Protein AF-A0A1H6WRE1-F1 (afdb_monomer)

Foldseek 3Di:
DDKDWDDADPFFTWIWDQFPVRWIKTWTAGLQQDTPDIDTDPADPDLVRGDPVRNVRRVVSSQVVQVVCCVPVVRNNHPLVGDPVNVVVVVVVQVPDDPVRNCVVCVVVPD

Radius of gyration: 18.31 Å; Cα contacts (8 Å, |Δi|>4): 153; chains: 1; bounding box: 38×41×46 Å

Secondary structure (DSSP, 8-state):
-EEEEEEE-SSEEEEEEE-TTS-EEEEEEETTS-EEEEEESSS-SSGGGS-HHHHHHHHHHHHHHHHHHHHHH----S-TTT-HHHHHHHHHHHHHS-HHHHHHHHGGG--

InterPro domains:
  IPR058264 Protein of unknown function DUF7958 [PF25858] (1-110)

Solvent-accessible surface area (backbone atoms only — not comparable to full-atom values): 6369 Å² total; per-residue (Å²): 106,49,79,45,81,59,63,70,60,99,64,28,40,32,31,42,33,32,38,88,82,75,35,58,30,42,38,28,33,26,61,72,30,51,73,81,42,78,48,64,80,78,58,60,89,53,70,92,72,34,52,73,67,53,46,48,51,55,52,48,43,52,54,49,48,23,45,49,46,24,74,76,72,65,39,69,16,46,57,76,92,72,25,66,67,56,52,49,49,52,54,50,56,61,68,70,47,51,72,69,58,44,45,75,75,48,51,87,72,75,121

Mean predicted aligned error: 4.04 Å

Organism: NCBI:txid1073996

Sequence (111 aa):
MKGIVGDEDTNGVGLRVIDNNDVSHGIHVAFDGEITYHEQGGYPDKAANRTAEGNEHVEQARRFAQYYVYVDRRYDTVPSTDHPERINAVRLAIRELNDTEFEALFGDLQT

pLDDT: mean 95.4, std 5.73, range [53.06, 98.56]

Nearest PDB structures (foldseek):
  5uxa-assembly1_A  TM=8.475E-01  e=2.830E+00  Escherichia coli
  2lra-assembly1_A  TM=5.476E-01  e=9.943E-01  Mycobacterium tuberculosis
  7ahm-assembly2_C  TM=3.369E-01  e=5.374E-01  Bacillus subtilis
  7aor-assembly1_ac  TM=5.594E-01  e=9.688E+00  Trypanosoma cruzi strain CL Brener

Structure (mmCIF, N/CA/C/O backbone):
data_AF-A0A1H6WRE1-F1
#
_entry.id   AF-A0A1H6WRE1-F1
#
loop_
_atom_site.group_PDB
_atom_site.id
_atom_site.type_symbol
_atom_site.label_atom_id
_atom_site.label_alt_id
_atom_site.label_comp_id
_atom_site.label_asym_id
_atom_site.label_entity_id
_atom_site.label_seq_id
_atom_site.pdbx_PDB_ins_code
_atom_site.Cartn_x
_atom_site.Cartn_y
_atom_site.Cartn_z
_atom_site.occupancy
_atom_site.B_iso_or_equiv
_atom_site.auth_seq_id
_atom_site.auth_comp_id
_atom_site.auth_asym_id
_atom_site.auth_atom_id
_atom_site.pdbx_PDB_model_num
ATOM 1 N N . MET A 1 1 ? -6.421 2.400 -10.736 1.00 93.56 1 MET A N 1
ATOM 2 C CA . MET A 1 1 ? -5.352 1.387 -10.614 1.00 93.56 1 MET A CA 1
ATOM 3 C C . MET A 1 1 ? -5.912 -0.009 -10.821 1.00 93.56 1 MET A C 1
ATOM 5 O O . MET A 1 1 ? -7.076 -0.242 -10.503 1.00 93.56 1 MET A O 1
ATOM 9 N N . LYS A 1 2 ? -5.095 -0.930 -11.337 1.00 97.38 2 LYS A N 1
ATOM 10 C CA . LYS A 1 2 ? -5.426 -2.352 -11.525 1.00 97.38 2 LYS A CA 1
ATOM 11 C C . LYS A 1 2 ? -4.259 -3.220 -11.060 1.00 97.38 2 LYS A C 1
ATOM 13 O O . LYS A 1 2 ? -3.119 -2.908 -11.379 1.00 97.38 2 LYS A O 1
ATOM 18 N N . GLY A 1 3 ? -4.548 -4.311 -10.352 1.00 96.75 3 GLY A N 1
ATOM 19 C CA . GLY A 1 3 ? -3.550 -5.278 -9.889 1.00 96.75 3 GLY A CA 1
ATOM 20 C C . GLY A 1 3 ? -3.671 -6.614 -10.614 1.00 96.75 3 GLY A C 1
ATOM 21 O O . GLY A 1 3 ? -4.772 -7.043 -10.960 1.00 96.75 3 GLY A O 1
ATOM 22 N N . ILE A 1 4 ? -2.541 -7.270 -10.854 1.00 97.44 4 ILE A N 1
ATOM 23 C CA . ILE A 1 4 ? -2.459 -8.636 -11.374 1.00 97.44 4 ILE A CA 1
ATOM 24 C C . ILE A 1 4 ? -1.411 -9.362 -10.534 1.00 97.44 4 ILE A C 1
ATOM 26 O O . ILE A 1 4 ? -0.230 -9.022 -10.610 1.00 97.44 4 ILE A O 1
ATOM 30 N N . VAL A 1 5 ? -1.842 -10.327 -9.720 1.00 96.50 5 VAL A N 1
ATOM 31 C CA . VAL A 1 5 ? -0.928 -11.144 -8.910 1.00 96.50 5 VAL A CA 1
ATOM 32 C C . VAL A 1 5 ? -0.132 -12.067 -9.832 1.00 96.50 5 VAL A C 1
ATOM 34 O O . VAL A 1 5 ? -0.693 -12.659 -10.755 1.00 96.50 5 VAL A O 1
ATOM 37 N N . GLY A 1 6 ? 1.174 -12.129 -9.607 1.00 94.44 6 GLY A N 1
ATOM 38 C CA . GLY A 1 6 ? 2.097 -13.035 -10.274 1.00 94.44 6 GLY A CA 1
ATOM 39 C C . GLY A 1 6 ? 2.462 -14.210 -9.374 1.00 94.44 6 GLY A C 1
ATOM 40 O O . GLY A 1 6 ? 1.624 -14.724 -8.628 1.00 94.44 6 GLY A O 1
ATOM 41 N N . ASP A 1 7 ? 3.719 -14.629 -9.468 1.00 94.31 7 ASP A N 1
ATOM 42 C CA . ASP A 1 7 ? 4.237 -15.743 -8.685 1.00 94.31 7 ASP A CA 1
ATOM 43 C C . ASP A 1 7 ? 4.462 -15.354 -7.221 1.00 94.31 7 ASP A C 1
ATOM 45 O O . ASP A 1 7 ? 4.746 -14.203 -6.880 1.00 94.31 7 ASP A O 1
ATOM 49 N N . GLU A 1 8 ? 4.341 -16.357 -6.365 1.00 97.25 8 GLU A N 1
ATOM 50 C CA . GLU A 1 8 ? 4.683 -16.297 -4.952 1.00 97.25 8 GLU A CA 1
ATOM 51 C C . GLU A 1 8 ? 5.947 -17.129 -4.731 1.00 97.25 8 GLU A C 1
ATOM 53 O O . GLU A 1 8 ? 6.084 -18.228 -5.277 1.00 97.25 8 GLU A O 1
ATOM 58 N N . ASP A 1 9 ? 6.881 -16.594 -3.956 1.00 95.62 9 ASP A N 1
ATOM 59 C CA . ASP A 1 9 ? 8.124 -17.258 -3.586 1.00 95.62 9 ASP A CA 1
ATOM 60 C C . ASP A 1 9 ? 8.238 -17.394 -2.060 1.00 95.62 9 ASP A C 1
ATOM 62 O O . ASP A 1 9 ? 7.294 -17.154 -1.310 1.00 95.62 9 ASP A O 1
ATOM 66 N N . THR A 1 10 ? 9.403 -17.816 -1.570 1.00 96.31 10 THR A N 1
ATOM 67 C CA . THR A 1 10 ? 9.627 -18.005 -0.129 1.00 96.31 10 THR A CA 1
ATOM 68 C C . THR A 1 10 ? 9.635 -16.706 0.673 1.00 96.31 10 THR A C 1
ATOM 70 O O . THR A 1 10 ? 9.644 -16.764 1.900 1.00 96.31 10 THR A O 1
ATOM 73 N N . ASN A 1 11 ? 9.691 -15.555 0.006 1.00 95.69 11 ASN A N 1
ATOM 74 C CA . ASN A 1 11 ? 9.850 -14.243 0.615 1.00 95.69 11 ASN A CA 1
ATOM 75 C C . ASN A 1 11 ? 8.617 -13.355 0.424 1.00 95.69 11 ASN A C 1
ATOM 77 O O . ASN A 1 11 ? 8.533 -12.327 1.089 1.00 95.69 11 ASN A O 1
ATOM 81 N N . GLY A 1 12 ? 7.686 -13.700 -0.468 1.00 97.50 12 GLY A N 1
ATOM 82 C CA . GLY A 1 12 ? 6.484 -12.908 -0.698 1.00 97.50 12 GLY A CA 1
ATOM 83 C C . GLY A 1 12 ? 5.840 -13.131 -2.060 1.00 97.50 12 GLY A C 1
ATOM 84 O O . GLY A 1 12 ? 6.002 -14.167 -2.697 1.00 97.50 12 GLY A O 1
ATOM 85 N N . VAL A 1 13 ? 5.090 -12.125 -2.501 1.00 98.38 13 VAL A N 1
ATOM 86 C CA . VAL A 1 13 ? 4.234 -12.172 -3.685 1.00 98.38 13 VAL A CA 1
ATOM 87 C C . VAL A 1 13 ? 4.674 -11.106 -4.684 1.00 98.38 13 VAL A C 1
ATOM 89 O O . VAL A 1 13 ? 4.691 -9.910 -4.381 1.00 98.38 13 VAL A O 1
ATOM 92 N N . GLY A 1 14 ? 4.988 -11.527 -5.907 1.00 98.12 14 GLY A N 1
ATOM 93 C CA . GLY A 1 14 ? 5.181 -10.633 -7.041 1.00 98.12 14 GLY A CA 1
ATOM 94 C C . GLY A 1 14 ? 3.844 -10.217 -7.653 1.00 98.12 14 GLY A C 1
ATOM 95 O O . GLY A 1 14 ? 2.912 -11.012 -7.755 1.00 98.12 14 GLY A O 1
ATOM 96 N N . LEU A 1 15 ? 3.732 -8.972 -8.110 1.00 97.81 15 LEU A N 1
ATOM 97 C CA . LEU A 1 15 ? 2.558 -8.490 -8.829 1.00 97.81 15 LEU A CA 1
ATOM 98 C C . LEU A 1 15 ? 2.884 -7.367 -9.811 1.00 97.81 15 LEU A C 1
ATOM 100 O O . LEU A 1 15 ? 3.913 -6.690 -9.744 1.00 97.81 15 LEU A O 1
ATOM 104 N N . ARG A 1 16 ? 1.961 -7.174 -10.751 1.00 98.38 16 ARG A N 1
ATOM 105 C CA . ARG A 1 16 ? 1.945 -6.048 -11.678 1.00 98.38 16 ARG A CA 1
ATOM 106 C C . ARG A 1 16 ? 0.827 -5.092 -11.283 1.00 98.38 16 ARG A C 1
ATOM 108 O O . ARG A 1 16 ? -0.327 -5.506 -11.178 1.00 98.38 16 ARG A O 1
ATOM 115 N N . VAL A 1 17 ? 1.164 -3.821 -11.095 1.00 98.50 17 VAL A N 1
ATOM 116 C CA . VAL A 1 17 ? 0.197 -2.745 -10.852 1.00 98.50 17 VAL A CA 1
ATOM 117 C C . VAL A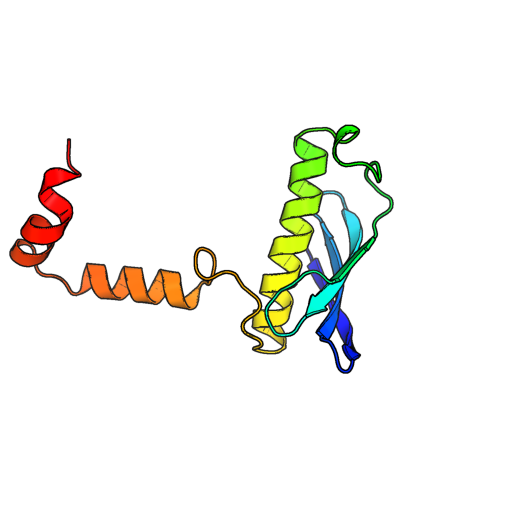 1 17 ? 0.207 -1.799 -12.041 1.00 98.50 17 VAL A C 1
ATOM 119 O O . VAL A 1 17 ? 1.266 -1.333 -12.444 1.00 98.50 17 VAL A O 1
ATOM 122 N N . ILE A 1 18 ? -0.966 -1.524 -12.603 1.00 98.50 18 ILE A N 1
ATOM 123 C CA . ILE A 1 18 ? -1.166 -0.428 -13.552 1.00 98.50 18 ILE A CA 1
ATOM 124 C C . ILE A 1 18 ? -1.724 0.749 -12.761 1.00 98.50 18 ILE A C 1
ATOM 126 O O . ILE A 1 18 ? -2.783 0.615 -12.130 1.00 98.50 18 ILE A O 1
ATOM 130 N N . ASP A 1 19 ? -0.994 1.859 -12.736 1.00 97.94 19 ASP A N 1
ATOM 131 C CA . ASP A 1 19 ? -1.384 3.044 -11.979 1.00 97.94 19 ASP A CA 1
ATOM 132 C C . ASP A 1 19 ? -2.491 3.852 -12.688 1.00 97.94 19 ASP A C 1
ATOM 134 O O . ASP A 1 19 ? -3.192 3.342 -13.563 1.00 97.94 19 ASP A O 1
ATOM 138 N N . ASN A 1 20 ? -2.746 5.084 -12.243 1.00 95.94 20 ASN A N 1
ATOM 139 C CA . ASN A 1 20 ? -3.802 5.918 -12.828 1.00 95.94 20 ASN A CA 1
ATOM 140 C C . ASN A 1 20 ? -3.367 6.655 -14.109 1.00 95.94 20 ASN A C 1
ATOM 142 O O . ASN A 1 20 ? -4.222 7.246 -14.760 1.00 95.94 20 ASN A O 1
ATOM 146 N N . ASN A 1 21 ? -2.084 6.584 -14.477 1.00 96.75 21 ASN A N 1
ATOM 147 C CA . ASN A 1 21 ? -1.515 7.157 -15.698 1.00 96.75 21 ASN A CA 1
ATOM 148 C C . ASN A 1 21 ? -1.101 6.060 -16.695 1.00 96.75 21 ASN A C 1
ATOM 150 O O . ASN A 1 21 ? -0.257 6.292 -17.561 1.00 96.75 21 ASN A O 1
ATOM 154 N N . ASP A 1 22 ? -1.671 4.861 -16.552 1.00 97.44 22 ASP A N 1
ATOM 155 C CA . ASP A 1 22 ? -1.374 3.676 -17.358 1.00 97.44 22 ASP A CA 1
ATOM 156 C C . ASP A 1 22 ? 0.100 3.220 -17.299 1.00 97.44 22 ASP A C 1
ATOM 158 O O . ASP A 1 22 ? 0.566 2.460 -18.155 1.00 97.44 22 ASP A O 1
ATOM 162 N N . VAL A 1 23 ? 0.847 3.625 -16.264 1.00 98.00 23 VAL A N 1
ATOM 163 C CA . VAL A 1 23 ? 2.221 3.166 -16.039 1.00 98.00 23 VAL A CA 1
ATOM 164 C C . VAL A 1 23 ? 2.196 1.805 -15.355 1.00 98.00 23 VAL A C 1
ATOM 166 O O . VAL A 1 23 ? 1.470 1.556 -14.392 1.00 98.00 23 VAL A O 1
ATOM 169 N N . SER A 1 24 ? 3.016 0.895 -15.878 1.00 98.19 24 SER A N 1
ATOM 170 C CA . SER A 1 24 ? 3.157 -0.467 -15.375 1.00 98.19 24 SER A CA 1
ATOM 171 C C . SER A 1 24 ? 4.274 -0.554 -14.338 1.00 98.19 24 SER A C 1
ATOM 173 O O . SER A 1 24 ? 5.426 -0.223 -14.625 1.00 98.19 24 SER A O 1
ATOM 175 N N . HIS A 1 25 ? 3.934 -1.046 -13.149 1.00 98.44 25 HIS A N 1
ATOM 176 C CA . HIS A 1 25 ? 4.841 -1.240 -12.024 1.00 98.44 25 HIS A CA 1
ATOM 177 C C . HIS A 1 25 ? 5.009 -2.721 -11.709 1.00 98.44 25 HIS A C 1
ATOM 179 O O . HIS A 1 25 ? 4.027 -3.435 -11.496 1.00 98.44 25 HIS A O 1
ATOM 185 N N . GLY A 1 26 ? 6.258 -3.169 -11.636 1.00 98.38 26 GLY A N 1
ATOM 186 C CA . GLY A 1 26 ? 6.617 -4.455 -11.056 1.00 98.38 26 GLY A CA 1
ATOM 187 C C . GLY A 1 26 ? 6.927 -4.302 -9.594 1.00 98.38 26 GLY A C 1
ATOM 188 O O . GLY A 1 26 ? 7.799 -3.512 -9.252 1.00 98.38 26 GLY A O 1
ATOM 189 N N . ILE A 1 27 ? 6.201 -5.014 -8.743 1.00 98.50 27 ILE A N 1
ATOM 190 C CA . ILE A 1 27 ? 6.339 -4.891 -7.295 1.00 98.50 27 ILE A CA 1
ATOM 191 C C . ILE A 1 27 ? 6.428 -6.295 -6.702 1.00 98.50 27 ILE A C 1
ATOM 193 O O . ILE A 1 27 ? 5.726 -7.198 -7.154 1.00 98.50 27 ILE A O 1
ATOM 197 N N . HIS A 1 28 ? 7.295 -6.478 -5.711 1.00 98.50 28 HIS A N 1
ATOM 198 C CA . HIS A 1 28 ? 7.292 -7.650 -4.834 1.00 98.50 28 HIS A CA 1
ATOM 199 C C . HIS A 1 28 ? 6.983 -7.189 -3.414 1.00 98.50 28 HIS A C 1
ATOM 201 O O . HIS A 1 28 ? 7.563 -6.207 -2.941 1.00 98.50 28 HIS A O 1
ATOM 207 N N . VAL A 1 29 ? 6.025 -7.861 -2.783 1.00 98.56 29 VAL A N 1
ATOM 208 C CA . VAL A 1 29 ? 5.531 -7.554 -1.440 1.00 98.56 29 VAL A CA 1
ATOM 209 C C . VAL A 1 29 ? 5.810 -8.760 -0.558 1.00 98.56 29 VAL A C 1
ATOM 211 O O . VAL A 1 29 ? 5.304 -9.850 -0.827 1.00 98.56 29 VAL A O 1
ATOM 214 N N . ALA A 1 30 ? 6.595 -8.569 0.495 1.00 98.38 30 ALA A N 1
ATOM 215 C CA . ALA A 1 30 ? 6.824 -9.586 1.508 1.00 98.38 30 ALA A CA 1
ATOM 216 C C . ALA A 1 30 ? 5.549 -9.880 2.312 1.00 98.38 30 ALA A C 1
ATOM 218 O O . ALA A 1 30 ? 4.5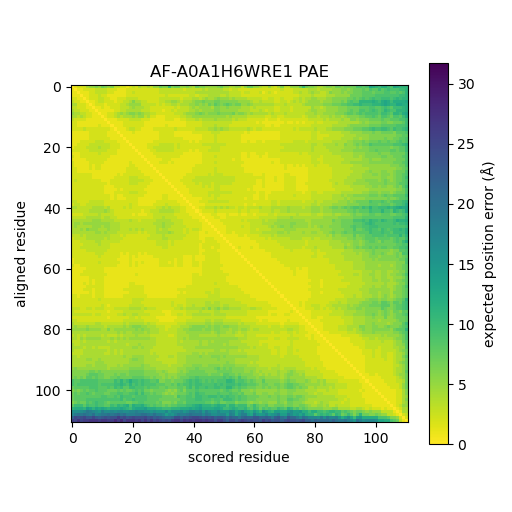96 -9.100 2.304 1.00 98.38 30 ALA A O 1
ATOM 219 N N . PHE A 1 31 ? 5.518 -11.006 3.028 1.00 97.44 31 PHE A N 1
ATOM 220 C CA . PHE A 1 31 ? 4.329 -11.434 3.782 1.00 97.44 31 PHE A CA 1
ATOM 221 C C . PHE A 1 31 ? 3.901 -10.467 4.901 1.00 97.44 31 PHE A C 1
ATOM 223 O O . PHE A 1 31 ? 2.756 -10.525 5.344 1.00 97.44 31 PHE A O 1
ATOM 230 N N . ASP A 1 32 ? 4.798 -9.586 5.345 1.00 96.50 32 ASP A N 1
ATOM 231 C CA . ASP A 1 32 ? 4.557 -8.523 6.330 1.00 96.50 32 ASP A CA 1
ATOM 232 C C . ASP A 1 32 ? 4.258 -7.151 5.693 1.00 96.50 32 ASP A C 1
ATOM 234 O O . ASP A 1 32 ? 4.068 -6.155 6.392 1.00 96.50 32 ASP A O 1
ATOM 238 N N . GLY A 1 33 ? 4.223 -7.087 4.361 1.00 97.31 33 GLY A N 1
ATOM 239 C CA . GLY A 1 33 ? 3.967 -5.872 3.602 1.00 97.31 33 GLY A CA 1
ATOM 240 C C . GLY A 1 33 ? 5.209 -5.095 3.180 1.00 97.31 33 GLY A C 1
ATOM 241 O O . GLY A 1 33 ? 5.051 -4.091 2.481 1.00 97.31 33 GLY A O 1
ATOM 242 N N . GLU A 1 34 ? 6.429 -5.510 3.537 1.00 97.94 34 GLU A N 1
ATOM 243 C CA . GLU A 1 34 ? 7.636 -4.838 3.050 1.00 97.94 34 GLU A CA 1
ATOM 244 C C . GLU A 1 34 ? 7.719 -4.905 1.513 1.00 97.94 34 GLU A C 1
ATOM 246 O O . GLU A 1 34 ? 7.557 -5.958 0.900 1.00 97.94 34 GLU A O 1
ATOM 251 N N . ILE A 1 35 ? 7.993 -3.768 0.865 1.00 97.69 35 ILE A N 1
ATOM 252 C CA . ILE A 1 35 ? 8.259 -3.734 -0.578 1.00 97.69 35 ILE A CA 1
ATOM 253 C C . ILE A 1 35 ? 9.737 -4.042 -0.809 1.00 97.69 35 ILE A C 1
ATOM 255 O O . ILE A 1 35 ? 10.584 -3.157 -0.672 1.00 97.69 35 ILE A O 1
ATOM 259 N N . THR A 1 36 ? 10.040 -5.276 -1.199 1.00 97.50 36 THR A N 1
ATOM 260 C CA . THR A 1 36 ? 11.421 -5.750 -1.401 1.00 97.50 36 THR A CA 1
ATOM 261 C C . THR A 1 36 ? 11.956 -5.423 -2.798 1.00 97.50 36 THR A C 1
ATOM 263 O O . THR A 1 36 ? 13.167 -5.342 -3.010 1.00 97.50 36 THR A O 1
ATOM 266 N N . TYR A 1 37 ? 11.058 -5.194 -3.760 1.00 97.38 37 TYR A N 1
ATOM 267 C CA . TYR A 1 37 ? 11.402 -4.853 -5.135 1.00 97.38 37 TYR A CA 1
ATOM 268 C C . TYR A 1 37 ? 10.354 -3.933 -5.762 1.00 97.38 37 TYR A C 1
ATOM 270 O O . TYR A 1 37 ? 9.151 -4.125 -5.576 1.00 97.38 37 TYR A O 1
ATOM 278 N N . HIS A 1 38 ? 10.817 -2.940 -6.527 1.00 97.25 38 HIS A N 1
ATOM 279 C CA . HIS A 1 38 ? 9.960 -2.035 -7.290 1.00 97.25 38 HIS A CA 1
ATOM 280 C C . HIS A 1 38 ? 10.659 -1.549 -8.564 1.00 97.25 38 HIS A C 1
ATOM 282 O O . HIS A 1 38 ? 11.704 -0.906 -8.493 1.00 97.25 38 HIS A O 1
ATOM 288 N N . GLU A 1 39 ? 10.047 -1.801 -9.719 1.00 96.88 39 GLU A N 1
ATOM 289 C CA . GLU A 1 39 ? 10.448 -1.271 -11.027 1.00 96.88 39 GLU A CA 1
ATOM 290 C C . GLU A 1 39 ? 9.275 -0.586 -11.743 1.00 96.88 39 GLU A C 1
ATOM 292 O O . GLU A 1 39 ? 8.109 -0.932 -11.530 1.00 96.88 39 GLU A O 1
ATOM 297 N N . GLN A 1 40 ? 9.585 0.378 -12.612 1.00 97.25 40 GLN A N 1
ATOM 298 C CA . GLN A 1 40 ? 8.644 1.046 -13.518 1.00 97.25 40 GLN A CA 1
ATOM 299 C C . GLN A 1 40 ? 9.418 1.826 -14.594 1.00 97.25 40 GLN A C 1
ATOM 301 O O . GLN A 1 40 ? 10.603 2.092 -14.409 1.00 97.25 40 GLN A O 1
ATOM 306 N N . GLY A 1 41 ? 8.755 2.217 -15.689 1.00 95.31 41 GLY A N 1
ATOM 307 C CA . GLY A 1 41 ? 9.380 2.981 -16.785 1.00 95.31 41 GLY A CA 1
ATOM 308 C C . GLY A 1 41 ? 8.733 4.331 -17.129 1.00 95.31 41 GLY A C 1
ATOM 309 O O . GLY A 1 41 ? 9.159 4.967 -18.087 1.00 95.31 41 GLY A O 1
ATOM 310 N N . GLY A 1 42 ? 7.696 4.760 -16.402 1.00 96.50 42 GLY A N 1
ATOM 311 C CA . GLY A 1 42 ? 6.951 6.002 -16.667 1.00 96.50 42 GLY A CA 1
ATOM 312 C C . GLY A 1 42 ? 7.451 7.241 -15.910 1.00 96.50 42 GLY A C 1
ATOM 313 O O . GLY A 1 42 ? 7.113 8.364 -16.273 1.00 96.50 42 GLY A O 1
ATOM 314 N N . TYR A 1 43 ? 8.280 7.057 -14.884 1.00 96.75 43 TYR A N 1
ATOM 315 C CA . TYR A 1 43 ? 8.792 8.097 -13.992 1.00 96.75 43 TYR A CA 1
ATOM 316 C C . TYR A 1 43 ? 10.319 7.990 -13.844 1.00 96.75 43 TYR A C 1
ATOM 318 O O . TYR A 1 43 ? 10.875 6.902 -13.989 1.00 96.75 43 TYR A O 1
ATOM 326 N N . PRO A 1 44 ? 11.030 9.079 -13.500 1.00 97.00 44 PRO A N 1
ATOM 327 C CA . PRO A 1 44 ? 12.456 9.011 -13.168 1.00 97.00 44 PRO A CA 1
ATOM 328 C C . PRO A 1 44 ? 12.777 7.993 -12.059 1.00 97.00 44 PRO A C 1
ATOM 330 O O . PRO A 1 44 ? 12.044 7.899 -11.078 1.00 97.00 44 PRO A O 1
ATOM 333 N N . ASP A 1 45 ? 13.902 7.278 -12.145 1.00 92.69 45 ASP A N 1
ATOM 334 C CA . ASP A 1 45 ? 14.286 6.284 -11.122 1.00 92.69 45 ASP A CA 1
ATOM 335 C C . ASP A 1 45 ? 14.618 6.920 -9.769 1.00 92.69 45 ASP A C 1
ATOM 337 O O . ASP A 1 45 ? 14.245 6.419 -8.707 1.00 92.69 45 ASP A O 1
ATOM 341 N N . LYS A 1 46 ? 15.308 8.064 -9.799 1.00 93.56 46 LYS A N 1
ATOM 342 C CA . LYS A 1 46 ? 15.639 8.825 -8.595 1.00 93.56 46 LYS A CA 1
ATOM 343 C C . LYS A 1 46 ? 14.422 9.633 -8.160 1.00 93.56 46 LYS A C 1
ATOM 345 O O . LYS A 1 46 ? 14.009 10.538 -8.880 1.00 93.56 46 LYS A O 1
ATOM 350 N N . ALA A 1 47 ? 13.917 9.371 -6.955 1.00 92.50 47 ALA A N 1
ATOM 351 C CA . ALA A 1 47 ? 12.767 10.081 -6.383 1.00 92.50 47 ALA A CA 1
ATOM 352 C C . ALA A 1 47 ? 12.942 11.613 -6.377 1.00 92.50 47 ALA A C 1
ATOM 354 O O . ALA A 1 47 ? 12.010 12.346 -6.693 1.00 92.50 47 ALA A O 1
ATOM 355 N N . ALA A 1 48 ? 14.164 12.095 -6.122 1.00 96.38 48 ALA A N 1
ATOM 356 C CA . ALA A 1 48 ? 14.501 13.522 -6.154 1.00 96.38 48 ALA A CA 1
ATOM 357 C C . ALA A 1 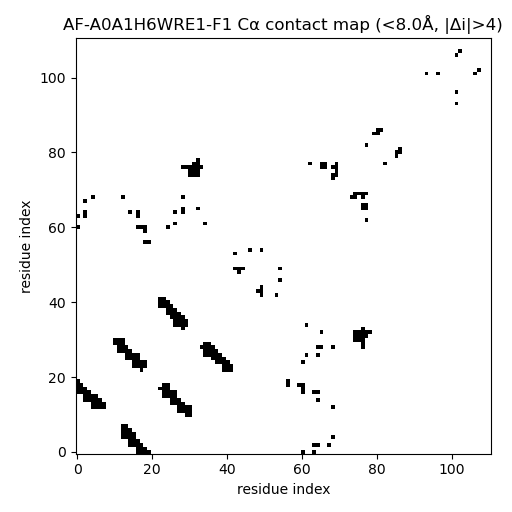48 ? 14.322 14.183 -7.536 1.00 96.38 48 ALA A C 1
ATOM 359 O O . ALA A 1 48 ? 14.220 15.402 -7.620 1.00 96.38 48 ALA A O 1
ATOM 360 N N . ASN A 1 49 ? 14.282 13.390 -8.612 1.00 97.19 49 ASN A N 1
ATOM 361 C CA . ASN A 1 49 ? 14.073 13.876 -9.975 1.00 97.19 49 ASN A CA 1
ATOM 362 C C . ASN A 1 49 ? 12.603 13.788 -10.414 1.00 97.19 49 ASN A C 1
ATOM 364 O O . ASN A 1 49 ? 12.277 14.231 -11.514 1.00 97.19 49 ASN A O 1
ATOM 368 N N . ARG A 1 50 ? 11.722 13.184 -9.607 1.00 96.50 50 ARG A N 1
ATOM 369 C CA . ARG A 1 50 ? 10.291 13.086 -9.915 1.00 96.50 50 ARG A CA 1
ATOM 370 C C . ARG A 1 50 ? 9.579 14.378 -9.525 1.00 96.50 50 ARG A C 1
ATOM 372 O O . ARG A 1 50 ? 9.954 15.049 -8.565 1.00 96.50 50 ARG A O 1
ATOM 379 N N . THR A 1 51 ? 8.505 14.694 -10.243 1.00 97.00 51 THR A N 1
ATOM 380 C CA . THR A 1 51 ? 7.538 15.699 -9.789 1.00 97.00 51 THR A CA 1
ATOM 381 C C . THR A 1 51 ? 6.829 15.210 -8.522 1.00 97.00 51 THR A C 1
ATOM 383 O O . THR A 1 51 ? 6.854 14.019 -8.206 1.00 97.00 51 THR A O 1
ATOM 386 N N . ALA A 1 52 ? 6.173 16.114 -7.792 1.00 97.62 52 ALA A N 1
ATOM 387 C CA . ALA A 1 52 ? 5.356 15.732 -6.638 1.00 97.62 52 ALA A CA 1
ATOM 388 C C . ALA A 1 52 ? 4.267 14.712 -7.024 1.00 97.62 52 ALA A C 1
ATOM 390 O O . ALA A 1 52 ? 4.107 13.696 -6.359 1.00 97.62 52 ALA A O 1
ATOM 391 N N . GLU A 1 53 ? 3.598 14.941 -8.154 1.00 96.75 53 GLU A N 1
ATOM 392 C CA . GLU A 1 53 ? 2.602 14.028 -8.722 1.00 96.75 53 GLU A CA 1
ATOM 393 C C . GLU A 1 53 ? 3.205 12.666 -9.102 1.00 96.75 53 GLU A C 1
ATOM 395 O O . GLU A 1 53 ? 2.660 11.626 -8.746 1.00 96.75 53 GLU A O 1
ATOM 400 N N . GLY A 1 54 ? 4.371 12.647 -9.757 1.00 96.88 54 GLY A N 1
ATOM 401 C CA . GLY A 1 54 ? 5.052 11.398 -10.104 1.00 96.88 54 GLY A CA 1
ATOM 402 C C . GLY A 1 54 ? 5.501 10.603 -8.875 1.00 96.88 54 GLY A C 1
ATOM 403 O O . GLY A 1 54 ? 5.423 9.378 -8.876 1.00 96.88 54 GLY A O 1
ATOM 404 N N . ASN A 1 55 ? 5.939 11.283 -7.810 1.00 97.00 55 ASN A N 1
ATOM 405 C CA . ASN A 1 55 ? 6.201 10.626 -6.528 1.00 97.00 55 ASN A CA 1
ATOM 406 C C . ASN A 1 55 ? 4.919 10.022 -5.946 1.00 97.00 55 ASN A C 1
ATOM 408 O O . ASN A 1 55 ? 4.927 8.861 -5.547 1.00 97.00 55 ASN A O 1
ATOM 412 N N . GLU A 1 56 ? 3.815 10.767 -5.954 1.00 97.56 56 GLU A N 1
ATOM 413 C CA . GLU A 1 56 ? 2.545 10.284 -5.418 1.00 97.56 56 GLU A CA 1
ATOM 414 C C . GLU A 1 56 ? 2.026 9.055 -6.180 1.00 97.56 56 GLU A C 1
ATOM 416 O O . GLU A 1 56 ? 1.616 8.088 -5.546 1.00 97.56 56 GLU A O 1
ATOM 421 N N . HIS A 1 57 ? 2.107 9.017 -7.513 1.00 97.56 57 HIS A N 1
ATOM 422 C CA . HIS A 1 57 ? 1.703 7.832 -8.282 1.00 97.56 57 HIS A CA 1
ATOM 423 C C . HIS A 1 57 ? 2.522 6.584 -7.934 1.00 97.56 57 HIS A C 1
ATOM 425 O O . HIS A 1 57 ? 1.955 5.507 -7.735 1.00 97.56 57 HIS A O 1
ATOM 431 N N . VAL A 1 58 ? 3.842 6.734 -7.780 1.00 97.56 58 VAL A N 1
ATOM 432 C CA . VAL A 1 58 ? 4.733 5.642 -7.362 1.00 97.56 58 VAL A CA 1
ATOM 433 C C . VAL A 1 58 ? 4.364 5.140 -5.960 1.00 97.56 58 VAL A C 1
ATOM 435 O O . VAL A 1 58 ? 4.271 3.928 -5.755 1.00 97.56 58 VAL A O 1
ATOM 438 N N . GLU A 1 59 ? 4.097 6.037 -5.008 1.00 97.00 59 GLU A N 1
ATOM 439 C CA . GLU A 1 59 ? 3.693 5.661 -3.645 1.00 97.00 59 GLU A CA 1
ATOM 440 C C . GLU A 1 59 ? 2.281 5.065 -3.579 1.00 97.00 59 GLU A C 1
ATOM 442 O O . GLU A 1 59 ? 2.013 4.147 -2.801 1.00 97.00 59 GLU A O 1
ATOM 447 N N . GLN A 1 60 ? 1.353 5.543 -4.407 1.00 97.44 60 GLN A N 1
ATOM 448 C CA . GLN A 1 60 ? 0.029 4.939 -4.535 1.00 97.44 60 GLN A CA 1
ATOM 449 C C . GLN A 1 60 ? 0.113 3.528 -5.119 1.00 97.44 60 GLN A C 1
ATOM 451 O O . GLN A 1 60 ? -0.572 2.640 -4.619 1.00 97.44 60 GLN A O 1
ATOM 456 N N . ALA A 1 61 ? 0.975 3.286 -6.113 1.00 98.25 61 ALA A N 1
ATOM 457 C CA . ALA A 1 61 ? 1.175 1.949 -6.669 1.00 98.25 61 ALA A CA 1
ATOM 458 C C . ALA A 1 61 ? 1.702 0.962 -5.610 1.00 98.25 61 ALA A C 1
ATOM 460 O O . ALA A 1 61 ? 1.233 -0.174 -5.549 1.00 98.25 61 ALA A O 1
ATOM 461 N N . ARG A 1 62 ? 2.615 1.407 -4.732 1.00 98.00 62 ARG A N 1
ATOM 462 C CA . ARG A 1 62 ? 3.139 0.612 -3.601 1.00 98.00 62 ARG A CA 1
ATOM 463 C C . ARG A 1 62 ? 2.048 0.275 -2.581 1.00 98.00 62 ARG A C 1
ATOM 465 O O . ARG A 1 62 ? 1.855 -0.896 -2.264 1.00 98.00 62 ARG A O 1
ATOM 472 N N . ARG A 1 63 ? 1.284 1.275 -2.126 1.00 97.88 63 ARG A N 1
ATOM 473 C CA . ARG A 1 63 ? 0.162 1.077 -1.184 1.00 97.88 63 ARG A CA 1
ATOM 474 C C . ARG A 1 63 ? -0.935 0.193 -1.775 1.00 97.88 63 ARG A C 1
ATOM 476 O O . ARG A 1 63 ? -1.461 -0.696 -1.110 1.00 97.88 63 ARG A O 1
ATOM 483 N N . PHE A 1 64 ? -1.257 0.403 -3.049 1.00 97.88 64 PHE A N 1
ATOM 484 C CA . PHE A 1 64 ? -2.219 -0.429 -3.757 1.00 97.88 64 PHE A CA 1
ATOM 485 C C . PHE A 1 64 ? -1.728 -1.874 -3.876 1.00 97.88 64 PHE A C 1
ATOM 487 O O . PHE A 1 64 ? -2.524 -2.789 -3.701 1.00 97.88 64 PHE A O 1
ATOM 494 N N . ALA A 1 65 ? -0.432 -2.097 -4.114 1.00 98.19 65 ALA A N 1
ATOM 495 C CA . ALA A 1 65 ? 0.135 -3.439 -4.160 1.00 98.19 65 ALA A CA 1
ATOM 496 C C . ALA A 1 65 ? -0.014 -4.187 -2.827 1.00 98.19 65 ALA A C 1
ATOM 498 O O . ALA A 1 65 ? -0.509 -5.313 -2.815 1.00 98.19 65 ALA A O 1
ATOM 499 N N . GLN A 1 66 ? 0.332 -3.536 -1.713 1.00 98.19 66 GLN A N 1
ATOM 500 C CA . GLN A 1 66 ? 0.120 -4.065 -0.362 1.00 98.19 66 GLN A CA 1
ATOM 501 C C . GLN A 1 66 ? -1.346 -4.431 -0.120 1.00 98.19 66 GLN A C 1
ATOM 503 O O . GLN A 1 66 ? -1.646 -5.545 0.305 1.00 98.19 66 GLN A O 1
ATOM 508 N N . TYR A 1 67 ? -2.269 -3.521 -0.440 1.00 97.62 67 TYR A N 1
ATOM 509 C CA . TYR A 1 67 ? -3.704 -3.768 -0.309 1.00 97.62 67 TYR A CA 1
ATOM 510 C C . TYR A 1 67 ? -4.187 -4.924 -1.189 1.00 97.62 67 TYR A C 1
ATOM 512 O O . TYR A 1 67 ? -4.986 -5.750 -0.751 1.00 97.62 67 TYR A O 1
ATOM 520 N N . TYR A 1 68 ? -3.709 -5.006 -2.429 1.00 97.56 68 TYR A N 1
ATOM 521 C CA . TYR A 1 68 ? -4.158 -6.022 -3.371 1.00 97.56 68 TYR A CA 1
ATOM 522 C C . TYR A 1 68 ? -3.693 -7.423 -2.960 1.00 97.56 68 TYR A C 1
ATOM 524 O O . TYR A 1 68 ? -4.492 -8.356 -2.998 1.00 97.56 68 TYR A O 1
ATOM 532 N N . VAL A 1 69 ? -2.449 -7.560 -2.482 1.00 97.75 69 VAL A N 1
ATOM 533 C CA . VAL A 1 69 ? -1.950 -8.815 -1.895 1.00 97.75 69 VAL A CA 1
ATOM 534 C C . VAL A 1 69 ? -2.760 -9.197 -0.655 1.00 97.75 69 VAL A C 1
ATOM 536 O O . VAL A 1 69 ? -3.169 -10.350 -0.535 1.00 97.75 69 VAL A O 1
ATOM 539 N N . TYR A 1 70 ? -3.088 -8.242 0.216 1.00 97.06 70 TYR A N 1
ATOM 540 C CA . TYR A 1 70 ? -3.953 -8.492 1.372 1.00 97.06 70 TYR A CA 1
ATOM 541 C C . TYR A 1 70 ? -5.336 -9.021 0.966 1.00 97.06 70 TYR A C 1
ATOM 543 O O . TYR A 1 70 ? -5.809 -10.024 1.499 1.00 97.06 70 TYR A O 1
ATOM 551 N N . VAL A 1 71 ? -6.001 -8.381 0.002 1.00 95.56 71 VAL A N 1
ATOM 552 C CA . VAL A 1 71 ? -7.346 -8.796 -0.428 1.00 95.56 71 VAL A CA 1
ATOM 553 C C . VAL A 1 71 ? -7.329 -10.168 -1.099 1.00 95.56 71 VAL A C 1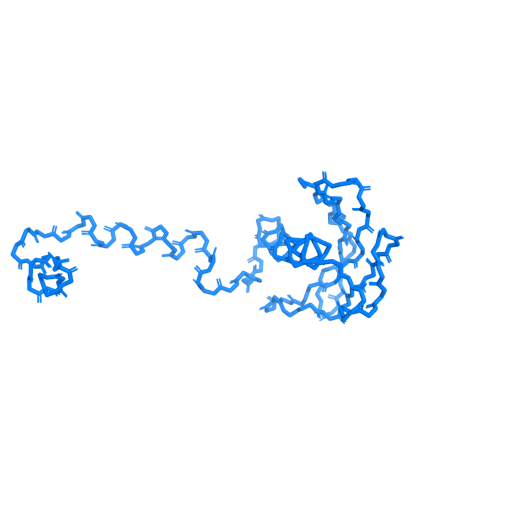
ATOM 555 O O . VAL A 1 71 ? -8.225 -10.977 -0.849 1.00 95.56 71 VAL A O 1
ATOM 558 N N . ASP A 1 72 ? -6.334 -10.423 -1.946 1.00 96.19 72 ASP A N 1
ATOM 559 C CA . ASP A 1 72 ? -6.270 -11.620 -2.783 1.00 96.19 72 ASP A CA 1
ATOM 560 C C . ASP A 1 72 ? -5.684 -12.836 -2.043 1.00 96.19 72 ASP A C 1
ATOM 562 O O . ASP A 1 72 ? -6.235 -13.934 -2.125 1.00 96.19 72 ASP A O 1
ATOM 566 N N . ARG A 1 73 ? -4.609 -12.638 -1.267 1.00 95.62 73 ARG A N 1
ATOM 567 C CA . ARG A 1 73 ? -3.855 -13.700 -0.574 1.00 95.62 73 ARG A CA 1
ATOM 568 C C . ARG A 1 73 ? -4.061 -13.756 0.937 1.00 95.62 73 ARG A C 1
ATOM 570 O O . ARG A 1 73 ? -3.729 -14.769 1.541 1.00 95.62 73 ARG A O 1
ATOM 577 N N . ARG A 1 74 ? -4.652 -12.723 1.551 1.00 94.69 74 ARG A N 1
ATOM 578 C CA . ARG A 1 74 ? -4.931 -12.635 3.005 1.00 94.69 74 ARG A CA 1
ATOM 579 C C . ARG A 1 74 ? -3.707 -12.500 3.912 1.00 94.69 74 ARG A C 1
ATOM 581 O O . ARG A 1 74 ? -3.847 -12.632 5.125 1.00 94.69 74 ARG A O 1
ATOM 588 N N . TYR A 1 75 ? -2.538 -12.198 3.359 1.00 96.00 75 TYR A N 1
ATOM 589 C CA . TYR A 1 75 ? -1.386 -11.784 4.161 1.00 96.00 75 TYR A CA 1
ATOM 590 C C . TYR A 1 75 ? -1.619 -10.392 4.754 1.00 96.00 75 TYR A C 1
ATOM 592 O O . TYR A 1 75 ? -2.181 -9.538 4.074 1.00 96.00 75 TYR A O 1
ATOM 600 N N . ASP A 1 76 ? -1.184 -10.155 5.995 1.00 95.56 76 ASP A N 1
ATOM 601 C CA . ASP A 1 76 ? -1.307 -8.856 6.683 1.00 95.56 76 ASP A CA 1
ATOM 602 C C . ASP A 1 76 ? -0.251 -7.870 6.159 1.00 95.56 76 ASP A C 1
ATOM 604 O O . ASP A 1 76 ? 0.703 -7.509 6.841 1.00 95.56 76 ASP A O 1
ATOM 608 N N . THR A 1 77 ? -0.396 -7.490 4.890 1.00 97.31 77 THR A N 1
ATOM 609 C CA . THR A 1 77 ? 0.562 -6.655 4.155 1.00 97.31 77 THR A CA 1
ATOM 610 C C . THR A 1 77 ? 0.231 -5.169 4.206 1.00 97.31 77 THR A C 1
ATOM 612 O O . THR A 1 77 ? 0.978 -4.357 3.664 1.00 97.31 77 THR A O 1
ATOM 615 N N . VAL A 1 78 ? -0.902 -4.791 4.807 1.00 97.25 78 VAL A N 1
ATOM 616 C CA . VAL A 1 78 ? -1.356 -3.398 4.875 1.00 97.25 78 VAL A CA 1
ATOM 617 C C . VAL A 1 78 ? -0.969 -2.801 6.228 1.00 97.25 78 VAL A C 1
ATOM 619 O O . VAL A 1 78 ? -1.346 -3.356 7.262 1.00 97.25 78 VAL A O 1
ATOM 622 N N . PRO A 1 79 ? -0.285 -1.640 6.261 1.00 93.62 79 PRO A N 1
ATOM 623 C CA . PRO A 1 79 ? 0.023 -0.951 7.507 1.00 93.62 79 PRO A CA 1
ATOM 624 C C . PRO A 1 79 ? -1.215 -0.745 8.382 1.00 93.62 79 PRO A C 1
ATOM 626 O O . PRO A 1 79 ? -2.306 -0.451 7.897 1.00 93.62 79 PRO A O 1
ATOM 629 N N . SER A 1 80 ? -1.041 -0.834 9.702 1.00 90.69 80 SER A N 1
ATOM 630 C CA . SER A 1 80 ? -2.162 -0.781 10.653 1.00 9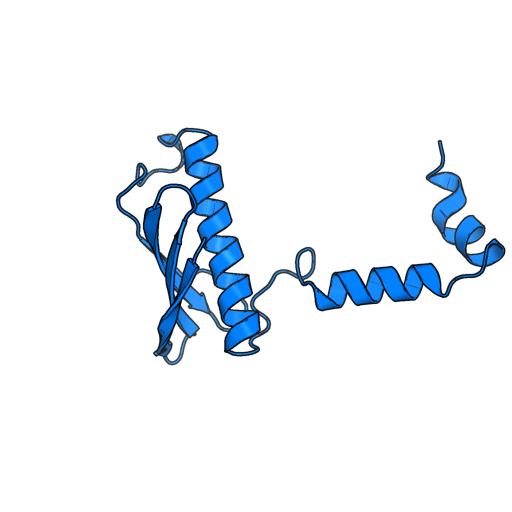0.69 80 SER A CA 1
ATOM 631 C C . SER A 1 80 ? -3.031 0.477 10.533 1.00 90.69 80 SER A C 1
ATOM 633 O O . SER A 1 80 ? -4.228 0.405 10.797 1.00 90.69 80 SER A O 1
ATOM 635 N N . THR A 1 81 ? -2.442 1.609 10.138 1.00 90.94 81 THR A N 1
ATOM 636 C CA . THR A 1 81 ? -3.134 2.892 9.935 1.00 90.94 81 THR A CA 1
ATOM 637 C C . THR A 1 81 ? -4.037 2.909 8.705 1.00 90.94 81 THR A C 1
ATOM 639 O O . THR A 1 81 ? -5.009 3.655 8.693 1.00 90.94 81 THR A O 1
ATOM 642 N N . ASP A 1 82 ? -3.742 2.070 7.711 1.00 93.00 82 ASP A N 1
ATOM 643 C CA . ASP A 1 82 ? -4.451 2.004 6.427 1.00 93.00 82 ASP A CA 1
ATOM 644 C C . ASP A 1 82 ? -5.305 0.729 6.303 1.00 93.00 82 ASP A C 1
ATOM 646 O O . ASP A 1 82 ? -6.080 0.564 5.360 1.00 93.00 82 ASP A O 1
ATOM 650 N N . HIS A 1 83 ? -5.173 -0.195 7.259 1.00 94.81 83 HIS A N 1
ATOM 651 C CA . HIS A 1 83 ? -5.809 -1.503 7.217 1.00 94.81 83 HIS A CA 1
ATOM 652 C C . HIS A 1 83 ? -7.339 -1.380 7.358 1.00 94.81 83 HIS A C 1
ATOM 654 O O . HIS A 1 83 ? -7.840 -1.024 8.432 1.00 94.81 83 HIS A O 1
ATOM 660 N N . PRO A 1 84 ? -8.125 -1.753 6.331 1.00 92.00 84 PRO A N 1
ATOM 661 C CA . PRO A 1 84 ? -9.551 -1.424 6.255 1.00 92.00 84 PRO A CA 1
ATOM 662 C C . PRO A 1 84 ? -10.370 -2.045 7.390 1.00 92.00 84 PRO A C 1
ATOM 664 O O . PRO A 1 84 ? -11.251 -1.398 7.955 1.00 92.00 84 PRO A O 1
ATOM 667 N N . GLU A 1 85 ? -10.062 -3.286 7.772 1.00 94.06 85 GLU A N 1
ATOM 668 C CA . GLU A 1 85 ? -10.768 -3.954 8.871 1.00 94.06 85 GLU A CA 1
ATOM 669 C C . GLU A 1 85 ? -10.466 -3.325 10.232 1.00 94.06 85 GLU A C 1
ATOM 671 O O . GLU A 1 85 ? -11.377 -3.191 11.046 1.00 94.06 85 GLU A O 1
ATOM 676 N N . ARG A 1 86 ? -9.229 -2.864 10.464 1.00 94.00 86 ARG A N 1
ATOM 677 C CA . ARG A 1 86 ? -8.844 -2.190 11.711 1.00 94.00 86 ARG A CA 1
ATOM 678 C C . ARG A 1 86 ? -9.521 -0.826 11.809 1.00 94.00 86 ARG A C 1
ATOM 680 O O . ARG A 1 86 ? -10.107 -0.512 12.840 1.00 94.00 86 ARG A O 1
ATOM 687 N N . ILE A 1 87 ? -9.539 -0.065 10.712 1.00 95.00 87 ILE A N 1
ATOM 688 C CA . ILE A 1 87 ? -10.274 1.206 10.623 1.00 95.00 87 ILE A CA 1
ATOM 689 C C . ILE A 1 87 ? -11.764 0.982 10.908 1.00 95.00 87 ILE A C 1
ATOM 691 O O . ILE A 1 87 ? -1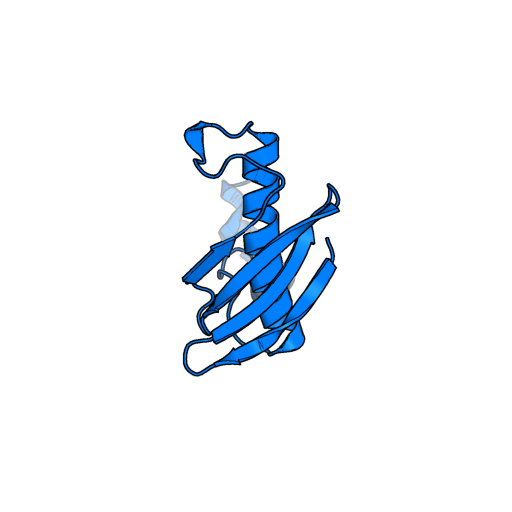2.371 1.710 11.697 1.00 95.00 87 ILE A O 1
ATOM 695 N N . ASN A 1 88 ? -12.370 -0.047 10.309 1.00 95.81 88 ASN A N 1
ATOM 696 C CA . ASN A 1 88 ? -13.775 -0.350 10.559 1.00 95.81 88 ASN A CA 1
ATOM 697 C C . ASN A 1 88 ? -14.022 -0.815 12.003 1.00 95.81 88 ASN A C 1
ATOM 699 O O . ASN A 1 88 ? -15.031 -0.422 12.582 1.00 95.81 88 ASN A O 1
ATOM 703 N N . ALA A 1 89 ? -13.118 -1.592 12.602 1.00 95.94 89 ALA A N 1
ATOM 704 C CA . ALA A 1 89 ? -13.215 -1.986 14.005 1.00 95.94 89 ALA A CA 1
ATOM 705 C C . ALA A 1 89 ? -13.205 -0.763 14.935 1.00 95.94 89 ALA A C 1
ATOM 707 O O . ALA A 1 89 ? -14.067 -0.656 15.803 1.00 95.94 89 ALA A O 1
ATOM 708 N N . VAL A 1 90 ? -12.314 0.207 14.695 1.00 94.31 90 VAL A N 1
ATOM 709 C CA . VAL A 1 90 ? -12.288 1.479 15.440 1.00 94.31 90 VAL A CA 1
ATOM 710 C C . VAL A 1 90 ? -13.599 2.249 15.261 1.00 94.31 90 VAL A C 1
ATOM 712 O O . VAL A 1 90 ? -14.193 2.696 16.239 1.00 94.31 90 VAL A O 1
ATOM 715 N N . ARG A 1 91 ? -14.109 2.354 14.027 1.00 95.38 91 ARG A N 1
ATOM 716 C CA . ARG A 1 91 ? -15.397 3.011 13.745 1.00 95.38 91 ARG A CA 1
ATOM 717 C C . ARG A 1 91 ? -16.562 2.354 14.493 1.00 95.38 91 ARG A C 1
ATOM 719 O O . ARG A 1 91 ? -17.450 3.056 14.972 1.00 95.38 91 ARG A O 1
ATOM 726 N N . LEU A 1 92 ? -16.590 1.022 14.558 1.00 97.12 92 LEU A N 1
ATOM 727 C CA . LEU A 1 92 ? -17.619 0.275 15.284 1.00 97.12 92 LEU A CA 1
ATOM 728 C C . LEU A 1 92 ? -17.508 0.498 16.793 1.00 97.12 92 LEU A C 1
ATOM 730 O O . LEU A 1 92 ? -18.527 0.785 17.411 1.00 97.12 92 LEU A O 1
ATOM 734 N N . ALA A 1 93 ? -16.292 0.461 17.343 1.00 95.81 93 ALA 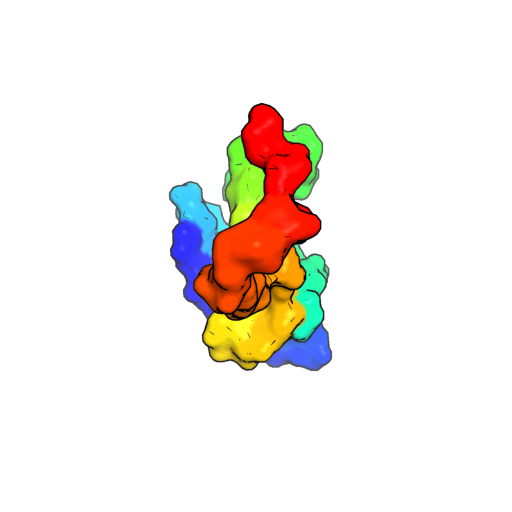A N 1
ATOM 735 C CA . ALA A 1 93 ? -16.044 0.725 18.756 1.00 95.81 93 ALA A CA 1
ATOM 736 C C . ALA A 1 93 ? -16.521 2.126 19.167 1.00 95.81 93 ALA A C 1
ATOM 738 O O . ALA A 1 93 ? -17.223 2.261 20.161 1.00 95.81 93 ALA A O 1
ATOM 739 N N . ILE A 1 94 ? -16.225 3.158 18.366 1.00 94.69 94 ILE A N 1
ATOM 740 C CA . ILE A 1 94 ? -16.696 4.530 18.628 1.00 94.69 94 ILE A CA 1
ATOM 741 C C . ILE A 1 94 ? -18.228 4.609 18.594 1.00 94.69 94 ILE A C 1
ATOM 743 O O . ILE A 1 94 ? -18.828 5.280 19.425 1.00 94.69 94 ILE A O 1
ATOM 747 N N . ARG A 1 95 ? -18.876 3.916 17.651 1.00 95.38 95 ARG A N 1
ATOM 748 C CA . ARG A 1 95 ? -20.342 3.909 17.511 1.00 95.38 95 ARG A CA 1
ATOM 749 C C . ARG A 1 95 ? -21.057 3.235 18.688 1.00 95.38 95 ARG A C 1
ATOM 751 O O . ARG A 1 95 ? -22.236 3.493 18.899 1.00 95.38 95 ARG A O 1
ATOM 758 N N . GLU A 1 96 ? -20.388 2.324 19.384 1.00 97.06 96 GLU A N 1
ATOM 759 C CA . GLU A 1 96 ? -20.955 1.589 20.520 1.00 97.06 96 GLU A CA 1
ATOM 760 C C . GLU A 1 96 ? -20.868 2.364 21.841 1.00 97.06 96 GLU A C 1
ATOM 762 O O . GLU A 1 96 ? -21.534 1.981 22.802 1.00 97.06 96 GLU A O 1
ATOM 767 N N 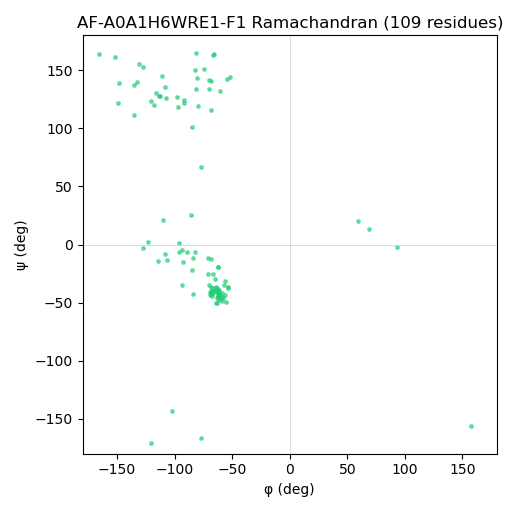. LEU A 1 97 ? -20.110 3.464 21.877 1.00 96.88 97 LEU A N 1
ATOM 768 C CA . LEU A 1 97 ? -20.056 4.361 23.026 1.00 96.88 97 LEU A CA 1
ATOM 769 C C . LEU A 1 97 ? -21.381 5.104 23.197 1.00 96.88 97 LEU A C 1
ATOM 771 O O . LEU A 1 97 ? -21.985 5.564 22.225 1.00 96.88 97 LEU A O 1
ATOM 775 N N . ASN A 1 98 ? -21.805 5.274 24.446 1.00 96.38 98 ASN A N 1
ATOM 776 C CA . ASN A 1 98 ? -22.860 6.231 24.766 1.00 96.38 98 ASN A CA 1
ATOM 777 C C . ASN A 1 98 ? -22.300 7.662 24.869 1.00 96.38 98 ASN A C 1
ATOM 779 O O . ASN A 1 98 ? -21.095 7.853 25.027 1.00 96.38 98 ASN A O 1
ATOM 783 N N . ASP A 1 99 ? -23.180 8.668 24.841 1.00 94.31 99 ASP A N 1
ATOM 784 C CA . ASP A 1 99 ? -22.788 10.085 24.882 1.00 94.31 99 ASP A CA 1
ATOM 785 C C . ASP A 1 99 ? -21.882 10.423 26.079 1.00 94.31 99 ASP A C 1
ATOM 787 O O . ASP A 1 99 ? -20.942 11.198 25.946 1.00 94.31 99 ASP A O 1
ATOM 791 N N . THR A 1 100 ? -22.112 9.815 27.251 1.00 96.25 100 THR A N 1
ATOM 792 C CA . THR A 1 100 ? -21.285 10.073 28.445 1.00 96.25 100 THR A CA 1
ATOM 793 C C . THR A 1 100 ? -19.868 9.523 28.280 1.00 96.25 100 THR A C 1
ATOM 795 O O . THR A 1 100 ? -18.903 10.191 28.643 1.00 96.25 100 THR A O 1
ATOM 798 N N . GLU A 1 101 ? -19.728 8.317 27.730 1.00 95.88 101 GLU A N 1
ATOM 799 C CA . GLU A 1 101 ? -18.423 7.709 27.446 1.00 95.88 101 GLU A CA 1
ATOM 800 C C . GLU A 1 101 ? -17.686 8.454 26.332 1.00 95.88 101 GLU A C 1
ATOM 802 O O . GLU A 1 101 ? -16.476 8.660 26.423 1.00 95.88 101 GLU A O 1
ATOM 807 N N . PHE A 1 102 ? -18.415 8.881 25.299 1.00 94.38 102 PHE A N 1
ATOM 808 C CA . PHE A 1 102 ? -17.857 9.651 24.198 1.00 94.38 102 PHE A CA 1
ATOM 809 C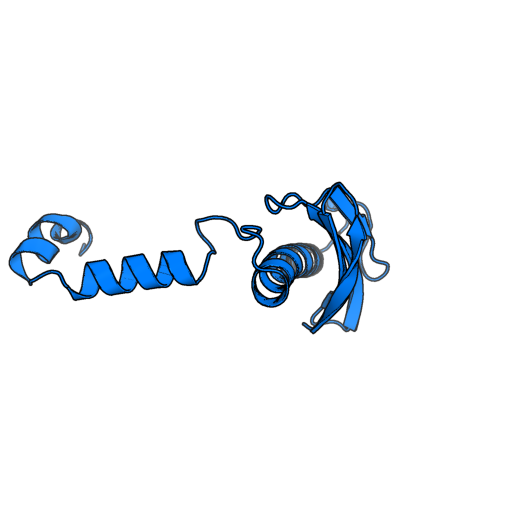 C . PHE A 1 102 ? -17.314 10.999 24.682 1.00 94.38 102 PHE A C 1
ATOM 811 O O . PHE A 1 102 ? -16.152 11.309 24.431 1.00 94.38 102 PHE A O 1
ATOM 818 N N . GLU A 1 103 ? -18.104 11.768 25.435 1.00 94.12 103 GLU A N 1
ATOM 819 C CA . GLU A 1 103 ? -17.665 13.056 25.983 1.00 94.12 103 GLU A CA 1
ATOM 820 C C . GLU A 1 103 ? -16.492 12.899 26.962 1.00 94.12 103 GLU A C 1
ATOM 822 O O . GLU A 1 103 ? -15.551 13.689 26.924 1.00 94.12 103 GLU A O 1
ATOM 827 N N . ALA A 1 104 ? -16.474 11.840 27.779 1.00 94.69 104 ALA A N 1
ATOM 828 C CA . ALA A 1 104 ? -15.359 11.569 28.688 1.00 94.69 104 ALA A CA 1
ATOM 829 C C . ALA A 1 104 ? -14.031 11.261 27.966 1.00 94.69 104 ALA A C 1
ATOM 831 O O . ALA A 1 104 ? -12.964 11.521 28.520 1.00 94.69 104 ALA A O 1
ATOM 832 N N . LEU A 1 105 ? -14.083 10.687 26.759 1.00 93.81 105 LEU A N 1
ATOM 833 C CA . LEU A 1 105 ? -12.896 10.330 25.974 1.00 93.81 105 LEU A CA 1
ATOM 834 C C . LEU A 1 105 ? -12.480 11.419 24.976 1.00 93.81 105 LEU A C 1
ATOM 836 O O . LEU A 1 105 ? -11.288 11.571 24.711 1.00 93.81 105 LEU A O 1
ATOM 840 N N . PHE A 1 106 ? -13.443 12.141 24.399 1.00 92.50 106 PHE A N 1
ATOM 841 C CA . PHE A 1 106 ? -13.228 12.996 23.227 1.00 92.50 106 PHE A CA 1
ATOM 842 C C . PHE A 1 106 ? -13.714 14.445 23.393 1.00 92.50 106 PHE A C 1
ATOM 844 O O . PHE A 1 106 ? -13.497 15.237 22.477 1.00 92.50 106 PHE A O 1
ATOM 851 N N . GLY A 1 107 ? -14.339 14.825 24.513 1.00 89.94 107 GLY A N 1
ATOM 852 C CA . GLY A 1 107 ? -14.921 16.165 24.698 1.00 89.94 107 GLY A CA 1
ATOM 853 C C . GLY A 1 107 ? -13.913 17.311 24.527 1.00 89.94 107 GLY A C 1
ATOM 854 O O . GLY A 1 107 ? -14.227 18.338 23.928 1.00 89.94 107 GLY A O 1
ATOM 855 N N . ASP A 1 108 ? -12.660 17.096 24.933 1.00 90.19 108 ASP A N 1
ATOM 856 C CA . ASP A 1 108 ? -11.579 18.087 24.809 1.00 90.19 108 ASP A CA 1
ATOM 857 C C . ASP A 1 108 ? -11.112 18.325 23.356 1.00 90.19 108 ASP A C 1
ATOM 859 O O . ASP A 1 108 ? -10.373 19.272 23.091 1.00 90.19 108 ASP A O 1
ATOM 863 N N . LEU A 1 109 ? -11.525 17.482 22.400 1.00 83.50 109 LEU A N 1
ATOM 864 C CA . LEU A 1 109 ? -11.182 17.614 20.978 1.00 83.50 109 LEU A CA 1
ATOM 865 C C . LEU A 1 109 ? -12.180 18.477 20.183 1.00 83.50 109 LEU A C 1
ATOM 867 O O . LEU A 1 109 ? -11.932 18.748 19.009 1.00 83.50 109 LEU A O 1
ATOM 871 N N . GLN A 1 110 ? -13.295 18.907 20.786 1.00 60.31 110 GLN A N 1
ATOM 872 C CA . GLN A 1 110 ? -14.351 19.692 20.122 1.00 60.31 110 GLN A CA 1
ATOM 873 C C . GLN A 1 110 ? -14.101 21.221 20.113 1.00 60.31 110 GLN A C 1
ATOM 875 O O . GLN A 1 110 ? -15.060 21.990 20.057 1.00 60.31 110 GLN A O 1
ATOM 880 N N . THR A 1 111 ? -12.847 21.689 20.194 1.00 53.06 111 THR A N 1
ATOM 881 C CA . THR A 1 111 ? -12.520 23.136 20.235 1.00 53.06 111 THR A CA 1
ATOM 882 C C . THR A 1 111 ? -12.797 23.874 18.933 1.00 53.06 111 THR A C 1
ATOM 884 O O . THR A 1 111 ? -12.349 23.368 17.877 1.00 53.06 111 THR A O 1
#